Protein AF-A0A7C2GPG4-F1 (afdb_monomer_lite)

Structure (mmCIF, N/CA/C/O backbone):
data_AF-A0A7C2GPG4-F1
#
_entry.id   AF-A0A7C2GPG4-F1
#
loop_
_atom_site.group_PDB
_atom_site.id
_atom_site.type_symbol
_atom_site.label_atom_id
_atom_site.label_alt_id
_atom_site.label_comp_id
_atom_site.label_asym_id
_atom_site.label_entity_id
_atom_site.label_seq_id
_atom_site.pdbx_PDB_ins_code
_atom_site.Cartn_x
_atom_site.Cartn_y
_atom_site.Cartn_z
_atom_site.occupancy
_atom_site.B_iso_or_equiv
_atom_site.auth_seq_id
_atom_site.auth_comp_id
_atom_site.auth_asym_id
_atom_site.auth_atom_id
_atom_site.pdbx_PDB_model_num
ATOM 1 N N . MET A 1 1 ? -10.753 13.219 4.624 1.00 92.06 1 MET A N 1
ATOM 2 C CA . MET A 1 1 ? -10.033 12.004 5.076 1.00 92.06 1 MET A CA 1
ATOM 3 C C . MET A 1 1 ? -8.584 12.098 4.653 1.00 92.06 1 MET A C 1
ATOM 5 O O . MET A 1 1 ? -8.296 12.759 3.661 1.00 92.06 1 MET A O 1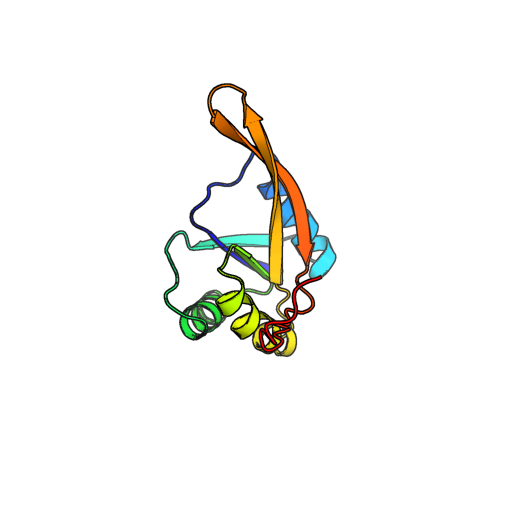
ATOM 9 N N . LYS A 1 2 ? -7.682 11.440 5.384 1.00 96.19 2 LYS A N 1
ATOM 10 C CA . LYS A 1 2 ? -6.249 11.477 5.086 1.00 96.19 2 LYS A CA 1
ATOM 11 C C . LYS A 1 2 ? -5.768 10.161 4.497 1.00 96.19 2 LYS A C 1
ATOM 13 O O . LYS A 1 2 ? -6.061 9.093 5.032 1.00 96.19 2 LYS A O 1
ATOM 18 N N . VAL A 1 3 ? -5.007 10.258 3.417 1.00 97.38 3 VAL A N 1
ATOM 19 C CA . VAL A 1 3 ? -4.261 9.153 2.819 1.00 97.38 3 VAL A CA 1
ATOM 20 C C . VAL A 1 3 ? -2.797 9.365 3.158 1.00 97.38 3 VAL A C 1
ATOM 22 O O . VAL A 1 3 ? -2.219 10.380 2.767 1.00 97.38 3 VAL A O 1
ATOM 25 N N . LEU A 1 4 ? -2.193 8.416 3.868 1.00 98.19 4 LEU A N 1
ATOM 26 C CA . LEU A 1 4 ? -0.748 8.409 4.054 1.00 98.19 4 LEU A CA 1
ATOM 27 C C . LEU A 1 4 ? -0.110 7.646 2.897 1.00 98.19 4 LEU A C 1
ATOM 29 O O . LEU A 1 4 ? -0.465 6.501 2.633 1.00 98.19 4 LEU A O 1
ATOM 33 N N . ARG A 1 5 ? 0.848 8.278 2.228 1.00 97.31 5 ARG A N 1
ATOM 34 C CA . ARG A 1 5 ? 1.611 7.712 1.120 1.00 97.31 5 ARG A CA 1
ATOM 35 C C . ARG A 1 5 ? 3.056 7.484 1.549 1.00 97.31 5 ARG A C 1
ATOM 37 O O . ARG A 1 5 ? 3.803 8.449 1.682 1.00 97.31 5 ARG A O 1
ATOM 44 N N . ILE A 1 6 ? 3.453 6.227 1.751 1.00 96.69 6 ILE A N 1
ATOM 45 C CA . ILE A 1 6 ? 4.822 5.837 2.124 1.00 96.69 6 ILE A CA 1
ATOM 46 C C . ILE A 1 6 ? 5.541 5.277 0.900 1.00 96.69 6 ILE A C 1
ATOM 48 O O . ILE A 1 6 ? 5.374 4.113 0.523 1.00 96.69 6 ILE A O 1
ATOM 52 N N . THR A 1 7 ? 6.349 6.118 0.261 1.00 92.00 7 THR A N 1
ATOM 53 C CA . THR A 1 7 ? 7.130 5.735 -0.917 1.00 92.00 7 THR A CA 1
ATOM 54 C C . THR A 1 7 ? 8.171 6.788 -1.259 1.00 92.00 7 THR A C 1
ATOM 56 O O . THR A 1 7 ? 7.943 7.989 -1.135 1.00 92.00 7 THR A O 1
ATOM 59 N N . ARG A 1 8 ? 9.316 6.336 -1.774 1.00 90.00 8 ARG A N 1
ATOM 60 C CA . ARG A 1 8 ? 10.373 7.218 -2.294 1.00 90.00 8 ARG A CA 1
ATOM 61 C C . ARG A 1 8 ? 10.087 7.708 -3.716 1.00 90.00 8 ARG A C 1
ATOM 63 O O . ARG A 1 8 ? 10.815 8.553 -4.232 1.00 90.00 8 ARG A O 1
ATOM 70 N N . HIS A 1 9 ? 9.068 7.157 -4.371 1.00 87.56 9 HIS A N 1
ATOM 71 C CA . HIS A 1 9 ? 8.785 7.430 -5.773 1.00 87.56 9 HIS A CA 1
ATOM 72 C C . HIS A 1 9 ? 7.822 8.617 -5.928 1.00 87.56 9 HIS A C 1
ATOM 74 O O . HIS A 1 9 ? 6.785 8.664 -5.255 1.00 87.56 9 HIS A O 1
ATOM 80 N N . PRO A 1 10 ? 8.102 9.569 -6.836 1.00 89.25 10 PRO A N 1
ATOM 81 C CA . PRO A 1 10 ? 7.127 10.595 -7.184 1.00 89.25 10 PRO A CA 1
ATOM 82 C C . PRO A 1 10 ? 5.877 9.952 -7.798 1.00 89.25 10 PRO A C 1
ATOM 84 O O . PRO A 1 10 ? 5.919 8.817 -8.274 1.00 89.25 10 PRO A O 1
ATOM 87 N N . LEU A 1 11 ? 4.757 10.673 -7.774 1.00 91.38 11 LEU A N 1
ATOM 88 C CA . LEU A 1 11 ? 3.560 10.249 -8.495 1.00 91.38 11 LEU A CA 1
ATOM 89 C C . LEU A 1 11 ? 3.831 10.266 -10.003 1.00 91.38 11 LEU A C 1
ATOM 91 O O . LEU A 1 11 ? 4.324 11.258 -10.543 1.00 91.38 11 LEU A O 1
ATOM 95 N N . ALA A 1 12 ? 3.473 9.180 -10.680 1.00 91.12 12 ALA A N 1
ATOM 96 C CA . ALA A 1 12 ? 3.401 9.147 -12.132 1.00 91.12 12 ALA A CA 1
ATOM 97 C C . ALA A 1 12 ? 2.211 9.995 -12.638 1.00 91.12 12 ALA A C 1
ATOM 99 O O . ALA A 1 12 ? 1.271 10.267 -11.878 1.00 91.12 12 ALA A O 1
ATOM 100 N N . PRO A 1 13 ? 2.199 10.401 -13.922 1.00 90.88 13 PRO A N 1
ATOM 101 C CA . PRO A 1 13 ? 1.040 11.062 -14.519 1.00 90.88 13 PRO A CA 1
ATOM 102 C C . PRO A 1 13 ? -0.251 10.260 -14.295 1.00 90.88 13 PRO A C 1
ATOM 104 O O . PRO A 1 13 ? -0.276 9.047 -14.478 1.00 90.88 13 PRO A O 1
ATOM 107 N N . GLY A 1 14 ? -1.320 10.932 -13.857 1.00 92.50 14 GLY A N 1
ATOM 108 C CA . GLY A 1 14 ? -2.623 10.312 -13.571 1.00 92.50 14 GLY A CA 1
ATOM 109 C C . GLY A 1 14 ? -2.709 9.522 -12.257 1.00 92.50 14 GLY A C 1
ATOM 110 O O . GLY A 1 14 ? -3.809 9.293 -11.762 1.00 92.50 14 GLY A O 1
ATOM 111 N N . GLN A 1 15 ? -1.582 9.175 -11.629 1.00 94.69 15 GLN A N 1
ATOM 112 C CA . GLN A 1 15 ? -1.574 8.379 -10.399 1.00 94.69 15 GLN A CA 1
ATOM 113 C C . GLN A 1 15 ? -2.240 9.102 -9.221 1.00 94.69 15 GLN A C 1
ATOM 115 O O . GLN A 1 15 ? -2.960 8.480 -8.447 1.00 94.69 15 GLN A O 1
ATOM 120 N N . GLY A 1 16 ? -2.042 10.418 -9.092 1.00 94.19 16 GLY A N 1
ATOM 121 C CA . GLY A 1 16 ? -2.675 11.204 -8.027 1.00 94.19 16 GLY A CA 1
ATOM 122 C C . GLY A 1 16 ? -4.205 11.226 -8.120 1.00 94.19 16 GLY A C 1
ATOM 123 O O . GLY A 1 16 ? -4.881 11.147 -7.099 1.00 94.19 16 GLY A O 1
ATOM 124 N N . GLU A 1 17 ? -4.750 11.275 -9.337 1.00 94.62 17 GLU A N 1
ATOM 125 C CA . GLU A 1 17 ? -6.196 11.197 -9.574 1.00 94.62 17 GLU A CA 1
ATOM 126 C C . GLU A 1 17 ? -6.719 9.790 -9.267 1.00 94.62 17 GLU A C 1
ATOM 128 O O . GLU A 1 17 ? -7.676 9.629 -8.514 1.00 94.62 17 GLU A O 1
ATOM 133 N N . ALA A 1 18 ? -6.023 8.756 -9.746 1.00 96.12 18 ALA A N 1
ATOM 134 C CA . ALA A 1 18 ? -6.357 7.370 -9.428 1.00 96.12 18 ALA A CA 1
ATOM 135 C C . ALA A 1 18 ? -6.312 7.084 -7.915 1.00 96.12 18 ALA A C 1
ATOM 137 O O . ALA A 1 18 ? -7.120 6.304 -7.416 1.00 96.12 18 ALA A O 1
ATOM 138 N N . LEU A 1 19 ? -5.408 7.731 -7.170 1.00 95.75 19 LEU A N 1
ATOM 139 C CA . LEU A 1 19 ? -5.323 7.601 -5.714 1.00 95.75 19 LEU A CA 1
ATOM 140 C C . LEU A 1 19 ? -6.556 8.195 -5.032 1.00 95.75 19 LEU A C 1
ATOM 142 O O . LEU A 1 19 ? -7.110 7.583 -4.122 1.00 95.75 19 LEU A O 1
ATOM 146 N N . ARG A 1 20 ? -7.009 9.369 -5.489 1.00 95.00 20 ARG A N 1
ATOM 147 C CA . ARG A 1 20 ? -8.239 10.003 -4.993 1.00 95.00 20 ARG A CA 1
ATOM 148 C C . ARG A 1 20 ? -9.462 9.147 -5.299 1.00 95.00 20 ARG A C 1
ATOM 150 O O . ARG A 1 20 ? -10.285 8.949 -4.413 1.00 95.00 20 ARG A O 1
ATOM 157 N N . GLN A 1 21 ? -9.542 8.578 -6.500 1.00 95.12 21 GLN A N 1
ATOM 158 C CA . GLN A 1 21 ? -10.627 7.671 -6.887 1.00 95.12 21 GLN A CA 1
ATOM 159 C C . GLN A 1 21 ? -10.632 6.383 -6.056 1.00 95.12 21 GLN A C 1
ATOM 161 O O . GLN A 1 21 ? -11.686 5.969 -5.580 1.00 95.12 21 GLN A O 1
ATOM 166 N N . ALA A 1 22 ? -9.464 5.776 -5.823 1.00 95.50 22 ALA A N 1
ATOM 167 C CA . ALA A 1 22 ? -9.338 4.606 -4.957 1.00 95.50 22 ALA A CA 1
ATOM 168 C C . ALA A 1 22 ? -9.748 4.928 -3.511 1.00 95.50 22 ALA A C 1
ATOM 170 O O . ALA A 1 22 ? -10.497 4.171 -2.896 1.00 95.50 22 ALA A O 1
ATOM 171 N N . ALA A 1 23 ? -9.311 6.073 -2.980 1.00 95.81 23 ALA A N 1
ATOM 172 C CA . ALA A 1 23 ? -9.691 6.520 -1.645 1.00 95.81 23 ALA A CA 1
ATOM 173 C C . ALA A 1 23 ? -11.196 6.801 -1.534 1.00 95.81 23 ALA A C 1
ATOM 175 O O . ALA A 1 23 ? -11.817 6.385 -0.560 1.00 95.81 23 ALA A O 1
ATOM 176 N N . TRP A 1 24 ? -11.801 7.433 -2.542 1.00 94.69 24 TRP A N 1
ATOM 177 C CA . TRP A 1 24 ? -13.247 7.636 -2.603 1.00 94.69 24 TRP A CA 1
ATOM 178 C C . TRP A 1 24 ? -14.005 6.304 -2.628 1.00 94.69 24 TRP A C 1
ATOM 180 O O . TRP A 1 24 ? -14.933 6.122 -1.845 1.00 94.69 24 TRP A O 1
ATOM 190 N N . ALA A 1 25 ? -13.575 5.344 -3.452 1.00 95.19 25 ALA A N 1
ATOM 191 C CA . ALA A 1 25 ? -14.215 4.034 -3.558 1.00 95.19 25 ALA A CA 1
ATOM 192 C C . ALA A 1 25 ? -14.138 3.215 -2.255 1.00 95.19 25 ALA A C 1
ATOM 194 O O . ALA A 1 25 ? -15.071 2.480 -1.940 1.00 95.19 25 ALA A O 1
ATOM 195 N N . LEU A 1 26 ? -13.042 3.339 -1.498 1.00 95.50 26 LEU A N 1
ATOM 196 C CA . LEU A 1 26 ? -12.826 2.591 -0.255 1.00 95.50 26 LEU A CA 1
ATOM 197 C C . LEU A 1 26 ? -13.411 3.276 0.984 1.00 95.50 26 LEU A C 1
ATOM 199 O O . LEU A 1 26 ? -13.848 2.593 1.905 1.00 95.50 26 LEU A O 1
ATOM 203 N N . LEU A 1 27 ? -13.393 4.611 1.029 1.00 94.12 27 LEU A N 1
ATOM 204 C CA . LEU A 1 27 ? -13.755 5.389 2.219 1.00 94.12 27 LEU A CA 1
ATOM 205 C C . LEU A 1 27 ? -15.087 6.140 2.082 1.00 94.12 27 LEU A C 1
ATOM 207 O O . LEU A 1 27 ? -15.587 6.665 3.074 1.00 94.12 27 LEU A O 1
ATOM 211 N N . GLY A 1 28 ? -15.648 6.240 0.873 1.00 92.12 28 GLY A N 1
ATOM 212 C CA . GLY A 1 28 ? -16.908 6.938 0.604 1.00 92.12 28 GLY A CA 1
ATOM 213 C C . GLY A 1 28 ? -16.844 8.456 0.801 1.00 92.12 28 GLY A C 1
ATOM 214 O O . GLY A 1 28 ? -17.848 9.063 1.168 1.00 92.12 28 GLY A O 1
ATOM 215 N N . CYS A 1 29 ? -15.678 9.082 0.609 1.00 83.62 29 CYS A N 1
ATOM 216 C CA . CYS A 1 29 ? -15.489 10.516 0.844 1.00 83.62 29 CYS A CA 1
ATOM 217 C C . CYS A 1 29 ? -14.760 11.213 -0.314 1.00 83.62 29 CYS A C 1
ATOM 219 O O . CYS A 1 29 ? -13.852 10.650 -0.920 1.00 83.62 29 CYS A O 1
ATOM 221 N N . GLU A 1 30 ? -15.176 12.444 -0.620 1.00 81.38 30 GLU A N 1
ATOM 222 C CA . GLU A 1 30 ? -14.636 13.239 -1.737 1.00 81.38 30 GLU A CA 1
ATOM 223 C C . GLU A 1 30 ? -13.447 14.115 -1.317 1.00 81.38 30 GLU A C 1
ATOM 225 O O . GLU A 1 30 ? -12.517 14.325 -2.095 1.00 81.38 30 GLU A O 1
ATOM 230 N N . ASP A 1 31 ? -13.443 14.594 -0.070 1.00 90.06 31 ASP A N 1
ATOM 231 C CA . ASP A 1 31 ? -12.370 15.439 0.452 1.00 90.06 31 ASP A CA 1
ATOM 232 C C . ASP A 1 31 ? -11.201 14.584 0.960 1.00 90.06 31 ASP A C 1
ATOM 234 O O . ASP A 1 31 ? -11.201 14.083 2.093 1.00 90.06 31 ASP A O 1
ATOM 238 N N . ILE A 1 32 ? -10.225 14.367 0.077 1.00 92.38 32 ILE A N 1
ATOM 239 C CA . ILE A 1 32 ? -9.020 13.575 0.329 1.00 92.38 32 ILE A CA 1
ATOM 240 C C . ILE A 1 32 ? -7.794 14.485 0.439 1.00 92.38 32 ILE A C 1
ATOM 242 O O . ILE A 1 32 ? -7.369 15.117 -0.534 1.00 92.38 32 ILE A O 1
ATOM 246 N N . GLU A 1 33 ? -7.157 14.463 1.603 1.00 95.25 33 GLU A N 1
ATOM 247 C CA . GLU A 1 33 ? -5.828 15.025 1.826 1.00 95.25 33 GLU A CA 1
ATOM 248 C C . GLU A 1 33 ? -4.787 13.906 1.693 1.00 95.25 33 GLU A C 1
ATOM 250 O O . GLU A 1 33 ? -4.898 12.866 2.344 1.00 95.25 33 GLU A O 1
ATOM 255 N N . VAL A 1 34 ? -3.776 14.099 0.843 1.00 94.81 34 VAL A N 1
ATOM 256 C CA . VAL A 1 34 ? -2.681 13.133 0.671 1.00 94.81 34 VAL A CA 1
ATOM 257 C C . VAL A 1 34 ? -1.448 13.661 1.391 1.00 94.81 34 VAL A C 1
ATOM 259 O O . VAL A 1 34 ? -0.883 14.677 0.989 1.00 94.81 34 VAL A O 1
ATOM 262 N N . GLN A 1 35 ? -1.020 12.954 2.433 1.00 96.56 35 GLN A N 1
ATOM 263 C CA . GLN A 1 35 ? 0.216 13.224 3.155 1.00 96.56 35 GLN A CA 1
ATOM 264 C C . GLN A 1 35 ? 1.300 12.264 2.665 1.00 96.56 35 GLN A C 1
ATOM 266 O O . GLN A 1 35 ? 1.139 11.047 2.731 1.00 96.56 35 GLN A O 1
ATOM 271 N N . GLU A 1 36 ? 2.417 12.800 2.180 1.00 96.06 36 GLU A N 1
ATOM 272 C CA . GLU A 1 36 ? 3.530 11.986 1.695 1.00 96.06 36 GLU A CA 1
ATOM 273 C C . GLU A 1 36 ? 4.621 11.830 2.754 1.00 96.06 36 GLU A C 1
ATOM 275 O O . GLU A 1 36 ? 5.090 12.803 3.341 1.00 96.06 36 GLU A O 1
ATOM 280 N N . HIS A 1 37 ? 5.081 10.597 2.932 1.00 96.06 37 HIS A N 1
ATOM 281 C CA . HIS A 1 37 ? 6.292 10.253 3.656 1.00 96.06 37 HIS A CA 1
ATOM 282 C C . HIS A 1 37 ? 7.268 9.602 2.669 1.00 96.06 37 HIS A C 1
ATOM 284 O O . HIS A 1 37 ? 7.045 8.492 2.181 1.00 96.06 37 HIS A O 1
ATOM 290 N N . ARG A 1 38 ? 8.340 10.328 2.334 1.00 93.44 38 ARG A N 1
ATOM 291 C CA . ARG A 1 38 ? 9.290 9.948 1.273 1.00 93.44 38 ARG A CA 1
ATOM 292 C C . ARG A 1 38 ? 10.571 9.293 1.784 1.00 93.44 38 ARG A C 1
ATOM 294 O O . ARG A 1 38 ? 11.496 9.077 1.002 1.00 93.44 38 ARG A O 1
ATOM 301 N N . GLU A 1 39 ? 10.645 8.993 3.073 1.00 92.06 39 GLU A N 1
ATOM 302 C CA . GLU A 1 39 ? 11.819 8.382 3.691 1.00 92.06 39 GLU A CA 1
ATOM 303 C C . GLU A 1 39 ? 11.678 6.858 3.776 1.00 92.06 39 GLU A C 1
ATOM 305 O O . GLU A 1 39 ? 10.621 6.280 3.511 1.00 92.06 39 GLU A O 1
ATOM 310 N N . THR A 1 40 ? 12.797 6.185 4.050 1.00 90.88 40 THR A N 1
ATOM 311 C CA . THR A 1 40 ? 12.791 4.730 4.234 1.00 90.88 40 THR A CA 1
ATOM 312 C C . THR A 1 40 ? 12.370 4.432 5.660 1.00 90.88 40 THR A C 1
ATOM 314 O O . THR A 1 40 ? 13.080 4.816 6.584 1.00 90.88 40 THR A O 1
ATOM 317 N N . VAL A 1 41 ? 11.264 3.713 5.819 1.00 94.31 41 VAL A N 1
ATOM 318 C CA . VAL A 1 41 ? 10.848 3.187 7.121 1.00 94.31 41 VAL A CA 1
ATOM 319 C C . VAL A 1 41 ? 11.730 2.002 7.523 1.00 94.31 41 VAL A C 1
ATOM 321 O O . VAL A 1 41 ? 12.107 1.178 6.685 1.00 94.31 41 VAL A O 1
ATOM 324 N N . GLN A 1 42 ? 12.076 1.930 8.800 1.00 91.38 42 GLN A N 1
ATOM 325 C CA . GLN A 1 42 ? 12.988 0.955 9.385 1.00 91.38 42 GLN A CA 1
ATOM 326 C C . GLN A 1 42 ? 12.267 -0.347 9.730 1.00 91.38 42 GLN A C 1
ATOM 328 O O . GLN A 1 42 ? 12.806 -1.433 9.513 1.00 91.38 42 GLN A O 1
ATOM 333 N N . ASP A 1 43 ? 11.041 -0.245 10.246 1.00 96.56 43 ASP A N 1
ATOM 334 C CA . ASP A 1 43 ? 10.267 -1.385 10.721 1.00 96.56 43 ASP A CA 1
ATOM 335 C C . ASP A 1 43 ? 8.745 -1.156 10.644 1.00 96.56 43 ASP A C 1
ATOM 337 O O . ASP A 1 43 ? 8.247 -0.118 10.203 1.00 96.56 43 ASP A O 1
ATOM 341 N N . ALA A 1 44 ? 7.986 -2.181 11.035 1.00 96.81 44 ALA A N 1
ATOM 342 C CA . ALA A 1 44 ? 6.530 -2.140 11.031 1.00 96.81 44 ALA A CA 1
ATOM 343 C C . ALA A 1 44 ? 5.951 -1.177 12.084 1.00 96.81 44 ALA A C 1
ATOM 345 O O . ALA A 1 44 ? 4.900 -0.589 11.841 1.00 96.81 44 ALA A O 1
ATOM 346 N N . GLN A 1 45 ? 6.612 -0.996 13.234 1.00 97.81 45 GLN A N 1
ATOM 347 C CA . GLN A 1 45 ? 6.127 -0.101 14.291 1.00 97.81 45 GLN A CA 1
ATOM 348 C C . GLN A 1 45 ? 6.199 1.355 13.847 1.00 97.81 45 GLN A C 1
ATOM 350 O O . GLN A 1 45 ? 5.273 2.122 14.106 1.00 97.81 45 GLN A O 1
ATOM 355 N N . GLU A 1 46 ? 7.249 1.723 13.117 1.00 97.69 46 GLU A N 1
ATOM 356 C CA . GLU A 1 46 ? 7.354 3.037 12.501 1.00 97.69 46 GLU A CA 1
ATOM 357 C C . GLU A 1 46 ? 6.192 3.306 11.540 1.00 97.69 46 GLU A C 1
ATOM 359 O O . GLU A 1 46 ? 5.568 4.360 11.629 1.00 97.69 46 GLU A O 1
ATOM 364 N N . VAL A 1 47 ? 5.832 2.346 10.682 1.00 97.81 47 VAL A N 1
ATOM 365 C CA . VAL A 1 47 ? 4.686 2.496 9.768 1.00 97.81 47 VAL A CA 1
ATOM 366 C C . VAL A 1 47 ? 3.379 2.692 10.533 1.00 97.81 47 VAL A C 1
ATOM 368 O O . VAL A 1 47 ? 2.612 3.598 10.208 1.00 97.81 47 VAL A O 1
ATOM 371 N N . LEU A 1 48 ? 3.121 1.870 11.554 1.00 98.25 48 LEU A N 1
ATOM 372 C CA . LEU A 1 48 ? 1.903 1.980 12.362 1.00 98.25 48 LEU A CA 1
ATOM 373 C C . LEU A 1 48 ? 1.821 3.335 13.074 1.00 98.25 48 LEU A C 1
ATOM 375 O O . LEU A 1 48 ? 0.757 3.955 13.081 1.00 98.25 48 LEU A O 1
ATOM 379 N N . ARG A 1 49 ? 2.946 3.812 13.616 1.00 98.19 49 ARG A N 1
ATOM 380 C CA . ARG A 1 49 ? 3.050 5.122 14.259 1.00 98.19 49 ARG A CA 1
ATOM 381 C C . ARG A 1 49 ? 2.813 6.259 13.268 1.00 98.19 49 ARG A C 1
ATOM 383 O O . ARG A 1 49 ? 2.049 7.160 13.579 1.00 98.19 49 ARG A O 1
ATOM 390 N N . LEU A 1 50 ? 3.396 6.204 12.069 1.00 98.19 50 LEU A N 1
ATOM 391 C CA . LEU A 1 50 ? 3.179 7.221 11.034 1.00 98.19 50 LEU A CA 1
ATOM 392 C C . LEU A 1 50 ? 1.708 7.301 10.605 1.00 98.19 50 LEU A C 1
ATOM 394 O O . LEU A 1 50 ? 1.182 8.397 10.426 1.00 98.19 50 LEU A O 1
ATOM 398 N N . VAL A 1 51 ? 1.034 6.155 10.456 1.00 98.31 51 VAL A N 1
ATOM 399 C CA . VAL A 1 51 ? -0.408 6.106 10.153 1.00 98.31 51 VAL A CA 1
ATOM 400 C C . VAL A 1 51 ? -1.222 6.778 11.261 1.00 98.31 51 VAL A C 1
ATOM 402 O O . VAL A 1 51 ? -2.130 7.556 10.968 1.00 98.31 51 VAL A O 1
ATOM 405 N N . GLU A 1 52 ? -0.882 6.507 12.520 1.00 97.81 52 GLU A N 1
ATOM 406 C CA . GLU A 1 52 ? -1.550 7.077 13.691 1.00 97.81 52 GLU A CA 1
ATOM 407 C C . GLU A 1 52 ? -1.295 8.583 13.839 1.00 97.81 52 GLU A C 1
ATOM 409 O O . GLU A 1 52 ? -2.248 9.353 13.939 1.00 97.81 52 GLU A O 1
ATOM 414 N N . GLU A 1 53 ? -0.035 9.021 13.770 1.00 97.62 53 GLU A N 1
ATOM 415 C CA . GLU A 1 53 ? 0.370 10.433 13.839 1.00 97.62 53 GLU A CA 1
ATOM 416 C C . GLU A 1 53 ? -0.263 11.261 12.711 1.00 97.62 53 GLU A C 1
ATOM 418 O O . GLU A 1 53 ? -0.688 12.397 12.927 1.00 97.62 53 GLU A O 1
ATOM 423 N N . ALA A 1 54 ? -0.372 10.688 11.507 1.00 97.31 54 ALA A N 1
ATOM 424 C CA . ALA A 1 54 ? -1.054 11.329 10.390 1.00 97.31 54 ALA A CA 1
ATOM 425 C C . ALA A 1 54 ? -2.582 11.367 10.573 1.00 97.31 54 ALA A C 1
ATOM 427 O O . ALA A 1 54 ? -3.244 12.212 9.967 1.00 97.31 54 ALA A O 1
ATOM 428 N N . GLY A 1 55 ? -3.156 10.471 11.383 1.00 97.06 55 GLY A N 1
ATOM 429 C CA . GLY A 1 55 ? -4.598 10.227 11.428 1.00 97.06 55 GLY A CA 1
ATOM 430 C C . GLY A 1 55 ? -5.119 9.683 10.096 1.00 97.06 55 GLY A C 1
ATOM 431 O O . GLY A 1 55 ? -6.168 10.114 9.613 1.00 97.06 55 GLY A O 1
ATOM 432 N N . ALA A 1 56 ? -4.345 8.806 9.451 1.00 97.94 56 ALA A N 1
ATOM 433 C CA . ALA A 1 56 ? -4.645 8.314 8.116 1.00 97.94 56 ALA A CA 1
ATOM 434 C C . ALA A 1 56 ? -5.744 7.245 8.128 1.00 97.94 56 ALA A C 1
ATOM 436 O O . ALA A 1 56 ? -5.733 6.310 8.924 1.00 97.94 56 ALA A O 1
ATOM 437 N N . SER A 1 57 ? -6.682 7.381 7.195 1.00 97.94 57 SER A N 1
ATOM 438 C CA . SER A 1 57 ? -7.795 6.450 6.978 1.00 97.94 57 SER A CA 1
ATOM 439 C C . SER A 1 57 ? -7.498 5.439 5.870 1.00 97.94 57 SER A C 1
ATOM 441 O O . SER A 1 57 ? -8.236 4.478 5.700 1.00 97.94 57 SER A O 1
ATOM 443 N N . LEU A 1 58 ? -6.421 5.655 5.114 1.00 98.12 58 LEU A N 1
ATOM 444 C CA . LEU A 1 58 ? -5.930 4.782 4.053 1.00 98.12 58 LEU A CA 1
ATOM 445 C C . LEU A 1 58 ? -4.407 4.892 3.992 1.00 98.12 58 LEU A C 1
ATOM 447 O O . LEU A 1 58 ? -3.861 5.997 4.057 1.00 98.12 58 LEU A O 1
ATOM 451 N N . LEU A 1 59 ? -3.737 3.756 3.825 1.00 98.31 59 LEU A N 1
ATOM 452 C CA . LEU A 1 59 ? -2.301 3.694 3.584 1.00 98.31 59 LEU A CA 1
ATOM 453 C C . LEU A 1 59 ? -2.037 3.298 2.126 1.00 98.31 59 LEU A C 1
ATOM 455 O O . LEU A 1 59 ? -2.403 2.204 1.711 1.00 98.31 59 LEU A O 1
ATOM 459 N N . GLU A 1 60 ? -1.354 4.151 1.365 1.00 97.62 60 GLU A N 1
ATOM 460 C CA . GLU A 1 60 ? -0.693 3.771 0.113 1.00 97.62 60 GLU A CA 1
ATOM 461 C C . GLU A 1 60 ? 0.775 3.496 0.406 1.00 97.62 60 GLU A C 1
ATOM 463 O O . GLU A 1 60 ? 1.490 4.388 0.864 1.00 97.62 60 GLU A O 1
ATOM 468 N N . ALA A 1 61 ? 1.237 2.268 0.185 1.00 94.50 61 ALA A N 1
ATOM 469 C CA . ALA A 1 61 ? 2.610 1.931 0.524 1.00 94.50 61 ALA A CA 1
ATOM 470 C C . ALA A 1 61 ? 3.241 0.914 -0.425 1.00 94.50 61 ALA A C 1
ATOM 472 O O . ALA A 1 61 ? 2.660 -0.118 -0.767 1.00 94.50 61 ALA A O 1
ATOM 473 N N . VAL A 1 62 ? 4.499 1.181 -0.775 1.00 87.25 62 VAL A N 1
ATOM 474 C CA . VAL A 1 62 ? 5.376 0.243 -1.481 1.00 87.25 62 VAL A CA 1
ATOM 475 C C . VAL A 1 62 ? 6.484 -0.161 -0.518 1.00 87.25 62 VAL A C 1
ATOM 477 O O . VAL A 1 62 ? 7.524 0.489 -0.426 1.00 87.25 62 VAL A O 1
ATOM 480 N N . LEU A 1 63 ? 6.229 -1.224 0.241 1.00 91.50 63 LEU A N 1
ATOM 481 C CA . LEU A 1 63 ? 7.117 -1.712 1.297 1.00 91.50 63 LEU A CA 1
ATOM 482 C C . LEU A 1 63 ? 7.595 -3.136 0.972 1.00 91.50 63 LEU A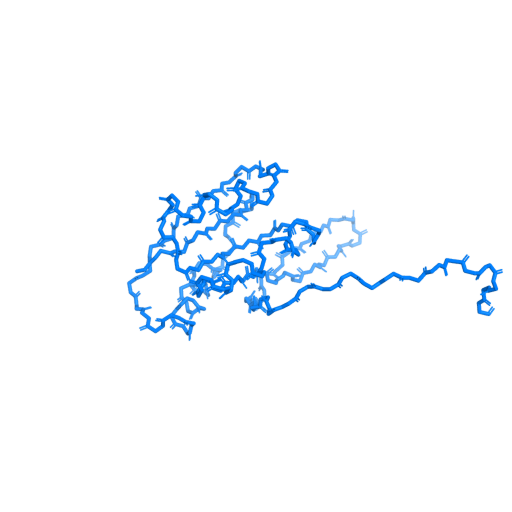 C 1
ATOM 484 O O . LEU A 1 63 ? 6.912 -3.864 0.245 1.00 91.50 63 LEU A O 1
ATOM 488 N N . PRO A 1 64 ? 8.749 -3.572 1.510 1.00 91.38 64 PRO A N 1
ATOM 489 C CA . PRO A 1 64 ? 9.167 -4.966 1.415 1.00 91.38 64 PRO A CA 1
ATOM 490 C C . PRO A 1 64 ? 8.072 -5.906 1.929 1.00 91.38 64 PRO A C 1
ATOM 492 O O . PRO A 1 64 ? 7.430 -5.622 2.939 1.00 91.38 64 PRO A O 1
ATOM 495 N N . ILE A 1 65 ? 7.879 -7.052 1.270 1.00 90.44 65 ILE A N 1
ATOM 496 C CA . ILE A 1 65 ? 6.749 -7.950 1.563 1.00 90.44 65 ILE A CA 1
ATOM 497 C C . ILE A 1 65 ? 6.708 -8.429 3.020 1.00 90.44 65 ILE A C 1
ATOM 499 O O . ILE A 1 65 ? 5.633 -8.513 3.606 1.00 90.44 65 ILE A O 1
ATOM 503 N N . GLY A 1 66 ? 7.872 -8.666 3.636 1.00 91.12 66 GLY A N 1
ATOM 504 C CA . GLY A 1 66 ? 7.961 -9.040 5.050 1.00 91.12 66 GLY A CA 1
ATOM 505 C C . GLY A 1 66 ? 7.522 -7.926 6.004 1.00 91.12 66 GLY A C 1
ATOM 506 O O . GLY A 1 66 ? 7.026 -8.215 7.089 1.00 91.12 66 GLY A O 1
ATOM 507 N N . LEU A 1 67 ? 7.664 -6.661 5.601 1.00 93.75 67 LEU A N 1
ATOM 508 C CA . LEU A 1 67 ? 7.195 -5.511 6.370 1.00 93.75 67 LEU A CA 1
ATOM 509 C C . LEU A 1 67 ? 5.699 -5.273 6.126 1.00 93.75 67 LEU A C 1
ATOM 511 O O . LEU A 1 67 ? 4.960 -5.089 7.089 1.00 93.75 67 LEU A O 1
ATOM 515 N N . LEU A 1 68 ? 5.224 -5.398 4.877 1.00 93.62 68 LEU A N 1
ATOM 516 C CA . LEU A 1 68 ? 3.784 -5.374 4.575 1.00 93.62 68 LEU A CA 1
ATOM 517 C C . LEU A 1 68 ? 3.016 -6.437 5.377 1.00 93.62 68 LEU A C 1
ATOM 519 O O . LEU A 1 68 ? 1.972 -6.138 5.953 1.00 93.62 68 LEU A O 1
ATOM 523 N N . ALA A 1 69 ? 3.551 -7.659 5.469 1.00 93.88 69 ALA A N 1
ATOM 524 C CA . ALA A 1 69 ? 2.934 -8.752 6.221 1.00 93.88 69 ALA A CA 1
ATOM 525 C C . ALA A 1 69 ? 2.718 -8.420 7.709 1.00 93.88 69 ALA A C 1
ATOM 527 O O . ALA A 1 69 ? 1.771 -8.914 8.315 1.00 93.88 69 ALA A O 1
ATOM 528 N N . GLN A 1 70 ? 3.563 -7.562 8.286 1.00 95.25 70 GLN A N 1
ATOM 529 C CA . GLN A 1 70 ? 3.472 -7.149 9.687 1.00 95.25 70 GLN A CA 1
ATOM 530 C C . GLN A 1 70 ? 2.502 -5.982 9.919 1.00 95.25 70 GLN A C 1
ATOM 532 O O . GLN A 1 70 ? 2.042 -5.807 11.043 1.00 95.25 70 GLN A O 1
ATOM 537 N N . VAL A 1 71 ? 2.175 -5.190 8.891 1.00 96.56 71 VAL A N 1
ATOM 538 C CA . VAL A 1 71 ? 1.333 -3.983 9.038 1.00 96.56 71 VAL A CA 1
ATOM 539 C C . VAL A 1 71 ? -0.100 -4.179 8.550 1.00 96.56 71 VAL A C 1
ATOM 541 O O . VAL A 1 71 ? -1.012 -3.590 9.122 1.00 96.56 71 VAL A O 1
ATOM 544 N N . VAL A 1 72 ? -0.332 -5.028 7.540 1.00 96.19 72 VAL A N 1
ATOM 545 C CA . VAL A 1 72 ? -1.664 -5.200 6.923 1.00 96.19 72 VAL A CA 1
ATOM 546 C C . VAL A 1 72 ? -2.699 -5.685 7.939 1.00 96.19 72 VAL A C 1
ATOM 548 O O . VAL A 1 72 ? -3.787 -5.122 8.012 1.00 96.19 72 VAL A O 1
ATOM 551 N N . GLY A 1 73 ? -2.363 -6.690 8.755 1.00 95.56 73 GLY A N 1
ATOM 552 C CA . GLY A 1 73 ? -3.265 -7.211 9.790 1.00 95.56 73 GLY A CA 1
ATOM 553 C C . GLY A 1 73 ? -3.673 -6.139 10.811 1.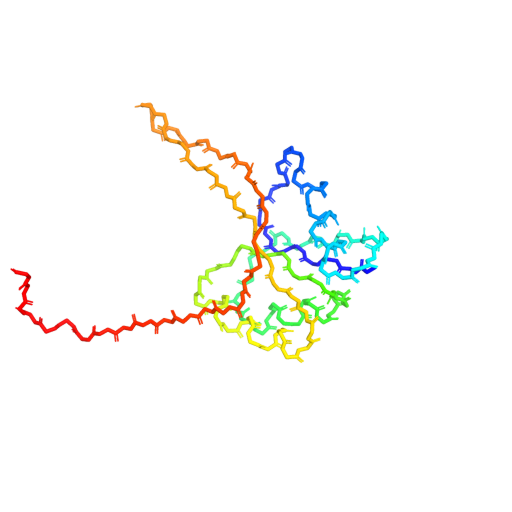00 95.56 73 GLY A C 1
ATOM 554 O O . GLY A 1 73 ? -4.862 -5.822 10.889 1.00 95.56 73 GLY A O 1
ATOM 555 N N . PRO A 1 74 ? -2.711 -5.528 11.531 1.00 96.69 74 PRO A N 1
ATOM 556 C CA . PRO A 1 74 ? -3.004 -4.484 12.513 1.00 96.69 74 PRO A CA 1
ATOM 557 C C . PRO A 1 74 ? -3.746 -3.268 11.945 1.00 96.69 74 PRO A C 1
ATOM 559 O O . PRO A 1 74 ? -4.613 -2.714 12.615 1.00 96.69 74 PRO A O 1
ATOM 562 N N . LEU A 1 75 ? -3.436 -2.835 10.717 1.00 97.81 75 LEU A N 1
ATOM 563 C CA . LEU A 1 75 ? -4.135 -1.713 10.081 1.00 97.81 75 LEU A CA 1
ATOM 564 C C . LEU A 1 75 ? -5.566 -2.077 9.686 1.00 97.81 75 LEU A C 1
ATOM 566 O O . LEU A 1 75 ? -6.485 -1.295 9.927 1.00 97.81 75 LEU A O 1
ATOM 570 N N . ARG A 1 76 ? -5.784 -3.291 9.174 1.00 95.25 76 ARG A N 1
ATOM 571 C CA . ARG A 1 76 ? -7.125 -3.792 8.858 1.00 95.25 76 ARG A CA 1
ATOM 572 C C . ARG A 1 76 ? -8.007 -3.889 10.101 1.00 95.25 76 ARG A C 1
ATOM 574 O O . ARG A 1 76 ? -9.169 -3.506 10.040 1.00 95.25 76 ARG A O 1
ATOM 581 N N . GLU A 1 77 ? -7.468 -4.348 11.231 1.00 96.19 77 GLU A N 1
ATOM 582 C CA . GLU A 1 77 ? -8.187 -4.370 12.519 1.00 96.19 77 GLU A CA 1
ATOM 583 C C . GLU A 1 77 ? -8.608 -2.967 12.983 1.00 96.19 77 GLU A C 1
ATOM 585 O O . GLU A 1 77 ? -9.634 -2.813 13.642 1.00 96.19 77 GLU A O 1
ATOM 590 N N . ARG A 1 78 ? -7.854 -1.935 12.585 1.00 95.94 78 ARG A N 1
ATOM 591 C CA . ARG A 1 78 ? -8.170 -0.517 12.819 1.00 95.94 78 ARG A CA 1
ATOM 592 C C . ARG A 1 78 ? -9.074 0.092 11.741 1.00 95.94 78 ARG A C 1
ATOM 594 O O . ARG A 1 78 ? -9.364 1.282 11.805 1.00 95.94 78 ARG A O 1
ATOM 601 N N . GLY A 1 79 ? -9.503 -0.689 10.748 1.00 96.19 79 GLY A N 1
ATOM 602 C CA . GLY A 1 79 ? -10.311 -0.206 9.628 1.00 96.19 79 GLY A CA 1
ATOM 603 C C . GLY A 1 79 ? -9.553 0.694 8.649 1.00 96.19 79 GLY A C 1
ATOM 604 O O . GLY A 1 79 ? -10.188 1.464 7.939 1.00 96.19 79 GLY A O 1
ATOM 605 N N . VAL A 1 80 ? -8.218 0.614 8.612 1.00 98.19 80 VAL A N 1
ATOM 606 C CA . VAL A 1 80 ? -7.361 1.351 7.672 1.00 98.19 80 VAL A CA 1
ATOM 607 C C . VAL A 1 80 ? -6.941 0.400 6.547 1.00 98.19 80 VAL A C 1
ATOM 609 O O . VAL A 1 80 ? -6.086 -0.463 6.770 1.00 98.19 80 VAL A O 1
ATOM 612 N N . PRO A 1 81 ? -7.515 0.510 5.334 1.00 97.75 81 PRO A N 1
ATOM 613 C CA . PRO A 1 81 ? -7.098 -0.314 4.210 1.00 97.75 81 PRO A CA 1
ATOM 614 C C . PRO A 1 81 ? -5.660 0.016 3.798 1.00 97.75 81 PRO A C 1
ATOM 616 O O . PRO A 1 81 ? -5.187 1.146 3.952 1.00 97.75 81 PRO A O 1
ATOM 619 N N . VAL A 1 82 ? -4.973 -0.975 3.232 1.00 98.06 82 VAL A N 1
ATOM 620 C CA . VAL A 1 82 ? -3.640 -0.805 2.648 1.00 98.06 82 VAL A CA 1
ATOM 621 C C . VAL A 1 82 ? -3.745 -1.046 1.151 1.00 98.06 82 VAL A C 1
ATOM 623 O O . VAL A 1 82 ? -4.215 -2.099 0.728 1.00 98.06 82 VAL A O 1
ATOM 626 N N . ILE A 1 83 ? -3.301 -0.085 0.349 1.00 97.62 83 ILE A N 1
ATOM 627 C CA . ILE A 1 83 ? -3.237 -0.190 -1.108 1.00 97.62 83 ILE A CA 1
ATOM 628 C C . ILE A 1 83 ? -1.797 -0.057 -1.594 1.00 97.62 83 ILE A C 1
ATOM 630 O O . ILE A 1 83 ? -0.953 0.551 -0.932 1.00 97.62 83 ILE A O 1
ATOM 634 N N . ARG A 1 84 ? -1.516 -0.587 -2.785 1.00 95.56 84 ARG A N 1
ATOM 635 C CA . ARG A 1 84 ? -0.252 -0.338 -3.491 1.00 95.56 84 ARG A CA 1
ATOM 636 C C . ARG A 1 84 ? -0.491 0.059 -4.937 1.00 95.56 84 ARG A C 1
ATOM 638 O O . ARG A 1 84 ? -1.431 -0.422 -5.572 1.00 95.56 84 ARG A O 1
ATOM 645 N N . ALA A 1 85 ? 0.383 0.909 -5.463 1.00 94.94 85 ALA A N 1
ATOM 646 C CA . ALA A 1 85 ? 0.435 1.186 -6.891 1.00 94.94 85 ALA A CA 1
ATOM 647 C C . ALA A 1 85 ? 0.965 -0.033 -7.664 1.00 94.94 85 ALA A C 1
ATOM 649 O O . ALA A 1 85 ? 2.009 -0.595 -7.325 1.00 94.94 85 ALA A O 1
ATOM 650 N N . VAL A 1 86 ? 0.265 -0.413 -8.731 1.00 93.12 86 VAL A N 1
ATOM 651 C CA . VAL A 1 86 ? 0.691 -1.445 -9.678 1.00 93.12 86 VAL A CA 1
ATOM 652 C C . VAL A 1 86 ? 1.380 -0.766 -10.855 1.00 93.12 86 VAL A C 1
ATOM 654 O O . VAL A 1 86 ? 0.816 0.129 -11.486 1.00 93.12 86 VAL A O 1
ATOM 657 N N . MET A 1 87 ? 2.600 -1.206 -11.159 1.00 92.38 87 MET A N 1
ATOM 658 C CA . MET A 1 87 ? 3.409 -0.673 -12.254 1.00 92.38 87 MET A CA 1
ATOM 659 C C . MET A 1 87 ? 3.714 -1.793 -13.254 1.00 92.38 87 MET A C 1
ATOM 661 O O . MET A 1 87 ? 4.247 -2.833 -12.867 1.00 92.38 87 MET A O 1
ATOM 665 N N . ALA A 1 88 ? 3.428 -1.578 -14.537 1.00 92.88 88 ALA A N 1
ATOM 666 C CA . ALA A 1 88 ? 4.012 -2.374 -15.611 1.00 92.88 88 ALA A CA 1
ATOM 667 C C . ALA A 1 88 ? 5.483 -1.991 -15.751 1.00 92.88 88 ALA A C 1
ATOM 669 O O . ALA A 1 88 ? 5.809 -0.806 -15.789 1.00 92.88 88 ALA A O 1
ATOM 670 N N . ARG A 1 89 ? 6.359 -2.991 -15.837 1.00 92.81 89 ARG A N 1
ATOM 671 C CA . ARG A 1 89 ? 7.780 -2.795 -16.108 1.00 92.81 89 ARG A CA 1
ATOM 672 C C . ARG A 1 89 ? 8.097 -3.348 -17.485 1.00 92.81 89 ARG A C 1
ATOM 674 O O . ARG A 1 89 ? 7.940 -4.545 -17.711 1.00 92.81 89 ARG A O 1
ATOM 681 N N . GLU A 1 90 ? 8.624 -2.499 -18.349 1.00 93.69 90 GLU A N 1
ATOM 682 C CA . GLU A 1 90 ? 9.186 -2.902 -19.632 1.00 93.69 90 GLU A CA 1
ATOM 683 C C . GLU A 1 90 ? 10.691 -2.656 -19.601 1.00 93.69 90 GLU A C 1
ATOM 685 O O . GLU A 1 90 ? 11.158 -1.673 -19.027 1.00 93.69 90 GLU A O 1
ATOM 690 N N . VAL A 1 91 ? 11.465 -3.587 -20.159 1.00 92.56 91 VAL A N 1
ATOM 691 C CA . VAL A 1 91 ? 12.920 -3.452 -20.271 1.00 92.56 91 VAL A CA 1
ATOM 692 C C . VAL A 1 91 ? 13.257 -3.346 -21.746 1.00 92.56 91 VAL A C 1
ATOM 694 O O . VAL A 1 91 ? 12.923 -4.234 -22.529 1.00 92.56 91 VAL A O 1
ATOM 697 N N . THR A 1 92 ? 13.891 -2.248 -22.134 1.00 89.56 92 THR A N 1
ATOM 698 C CA . THR A 1 92 ? 14.308 -2.014 -23.513 1.00 89.56 92 THR A CA 1
ATOM 699 C C . THR A 1 92 ? 15.474 -2.941 -23.886 1.00 89.56 92 THR A C 1
ATOM 701 O O . THR A 1 92 ? 16.191 -3.431 -23.008 1.00 89.56 92 THR A O 1
ATOM 704 N N . PRO A 1 93 ? 15.751 -3.152 -25.188 1.00 89.81 93 PRO A N 1
ATOM 705 C CA . PRO A 1 93 ? 16.935 -3.896 -25.625 1.00 89.81 93 PRO A CA 1
ATOM 706 C C . PRO A 1 93 ? 18.272 -3.303 -25.144 1.00 89.81 93 PRO A C 1
ATOM 708 O O . PRO A 1 93 ? 19.263 -4.025 -25.080 1.00 89.81 93 PRO A O 1
ATOM 711 N N . SER A 1 94 ? 18.312 -2.010 -24.793 1.00 90.81 94 SER A N 1
ATOM 712 C CA . SER A 1 94 ? 19.485 -1.351 -24.197 1.00 90.81 94 SER A CA 1
ATOM 713 C C . SER A 1 94 ? 19.625 -1.589 -22.687 1.00 90.81 94 SER A C 1
ATOM 715 O O . SER A 1 94 ? 20.616 -1.165 -22.098 1.00 90.81 94 SER A O 1
ATOM 717 N N . GLY A 1 95 ? 18.668 -2.279 -22.056 1.00 88.81 95 GLY A N 1
ATOM 718 C CA . GLY A 1 95 ? 18.665 -2.581 -20.624 1.00 88.81 95 GLY A CA 1
ATOM 719 C C . GLY A 1 95 ? 18.017 -1.507 -19.746 1.00 88.81 95 GLY A C 1
ATOM 720 O O . GLY A 1 95 ? 18.016 -1.647 -18.523 1.00 88.81 95 GLY A O 1
ATOM 721 N N . GLU A 1 96 ? 17.444 -0.456 -20.335 1.00 91.44 96 GLU A N 1
ATOM 722 C CA . GLU A 1 96 ? 16.704 0.565 -19.591 1.00 91.44 96 GLU A CA 1
ATOM 723 C C . GLU A 1 96 ? 15.335 0.027 -19.175 1.00 91.44 96 GLU A C 1
ATOM 725 O O . GLU A 1 96 ? 14.690 -0.697 -19.928 1.00 91.44 96 GLU A O 1
ATOM 730 N N . ALA A 1 97 ? 14.876 0.380 -17.974 1.00 90.75 97 ALA A N 1
ATOM 731 C CA . ALA A 1 97 ? 13.556 -0.007 -17.492 1.00 90.75 97 ALA A CA 1
ATOM 732 C C . ALA A 1 97 ? 12.608 1.196 -17.497 1.00 90.75 97 ALA A C 1
ATOM 734 O O . ALA A 1 97 ? 12.892 2.211 -16.859 1.00 90.75 97 ALA A O 1
ATOM 735 N N . THR A 1 98 ? 11.466 1.058 -18.161 1.00 88.81 98 THR A N 1
ATOM 736 C CA . THR A 1 98 ? 10.346 1.998 -18.079 1.00 88.81 98 THR A CA 1
ATOM 737 C C . THR A 1 98 ? 9.268 1.431 -17.162 1.00 88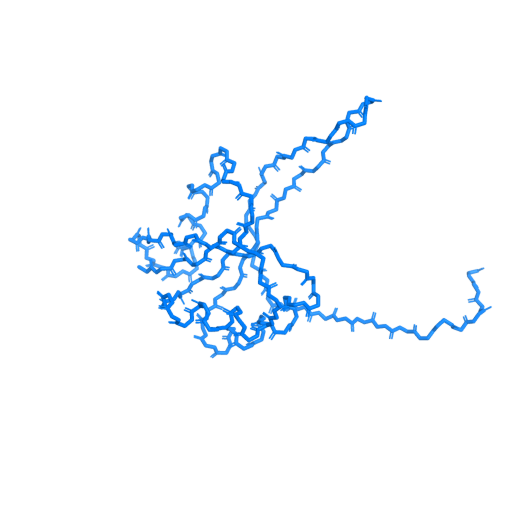.81 98 THR A C 1
ATOM 739 O O . THR A 1 98 ? 9.046 0.218 -17.100 1.00 88.81 98 THR A O 1
ATOM 742 N N . PHE A 1 99 ? 8.615 2.318 -16.411 1.00 90.06 99 PHE A N 1
ATOM 743 C CA . PHE A 1 99 ? 7.553 1.955 -15.480 1.00 90.06 99 PHE A CA 1
ATOM 744 C C . PHE A 1 99 ? 6.284 2.729 -15.817 1.00 90.06 99 PHE A C 1
ATOM 746 O O . PHE A 1 99 ? 6.282 3.959 -15.784 1.00 90.06 99 PHE A O 1
ATOM 753 N N . THR A 1 100 ? 5.205 2.004 -16.089 1.00 92.62 100 THR A N 1
ATOM 754 C CA . THR A 1 100 ? 3.900 2.578 -16.427 1.00 92.62 100 THR A CA 1
ATOM 755 C C . THR A 1 100 ? 2.914 2.257 -15.318 1.00 92.62 100 THR A C 1
ATOM 757 O O . THR A 1 100 ? 2.706 1.091 -14.987 1.00 92.62 100 THR A O 1
ATOM 760 N N . PHE A 1 101 ? 2.305 3.285 -14.732 1.00 94.75 101 PHE A N 1
ATOM 761 C CA . PHE A 1 101 ? 1.264 3.106 -13.723 1.00 94.75 101 PHE A CA 1
ATOM 762 C C . PHE A 1 101 ? 0.021 2.455 -14.341 1.00 94.75 101 PHE A C 1
ATOM 764 O O . PHE A 1 101 ? -0.478 2.926 -15.360 1.00 94.75 101 PHE A O 1
ATOM 771 N N . LEU A 1 102 ? -0.466 1.376 -13.723 1.00 95.19 102 LEU A N 1
ATOM 772 C CA . LEU A 1 102 ? -1.642 0.628 -14.181 1.00 95.19 102 LEU A CA 1
ATOM 773 C C . LEU A 1 102 ? -2.879 0.859 -13.310 1.00 95.19 102 LEU A C 1
ATOM 775 O O . LEU A 1 102 ? -3.999 0.743 -13.799 1.00 95.19 102 LEU A O 1
ATOM 779 N N . GLY A 1 103 ? -2.694 1.152 -12.024 1.00 95.88 103 GLY A N 1
ATOM 780 C CA . GLY A 1 103 ? -3.796 1.290 -11.078 1.00 95.88 103 GLY A CA 1
ATOM 781 C C . GLY A 1 103 ? -3.384 0.987 -9.644 1.00 95.88 103 GLY A C 1
ATOM 782 O O . GLY A 1 103 ? -2.201 0.827 -9.336 1.00 95.88 103 GLY A O 1
ATOM 783 N N . TYR A 1 104 ? -4.383 0.897 -8.772 1.00 97.31 104 TYR A N 1
ATOM 784 C CA . TYR A 1 104 ? -4.221 0.519 -7.374 1.00 97.31 104 TYR A CA 1
ATOM 785 C C . TYR A 1 104 ? -4.865 -0.836 -7.105 1.00 97.31 104 TYR A C 1
ATOM 787 O O . TYR A 1 104 ? -5.918 -1.154 -7.653 1.00 97.31 104 TYR A O 1
ATOM 795 N N . GLU A 1 105 ? -4.248 -1.608 -6.221 1.00 96.62 105 GLU A N 1
ATOM 796 C CA . GLU A 1 105 ? -4.846 -2.809 -5.640 1.00 96.62 105 GLU A CA 1
ATOM 797 C C . GLU A 1 105 ? -4.903 -2.678 -4.118 1.00 96.62 105 GLU A C 1
ATOM 799 O O . GLU A 1 105 ? -4.032 -2.051 -3.509 1.00 96.62 105 GLU A O 1
ATOM 804 N N . VAL A 1 106 ? -5.924 -3.286 -3.515 1.00 97.38 106 VAL A N 1
ATOM 805 C CA . VAL A 1 106 ? -6.044 -3.430 -2.062 1.00 97.38 106 VAL A CA 1
ATOM 806 C C . VAL A 1 106 ? -5.310 -4.691 -1.631 1.00 97.38 106 VAL A C 1
ATOM 808 O O . VAL A 1 106 ? -5.484 -5.762 -2.213 1.00 97.38 106 VAL A O 1
ATOM 811 N N . ILE A 1 107 ? -4.493 -4.568 -0.592 1.00 96.50 107 ILE A N 1
ATOM 812 C CA . ILE A 1 107 ? -3.782 -5.684 0.016 1.00 96.50 107 ILE A CA 1
ATOM 813 C C . ILE A 1 107 ? -4.643 -6.246 1.148 1.00 96.50 107 ILE A C 1
ATOM 815 O O . ILE A 1 107 ? -4.597 -5.773 2.280 1.00 96.50 107 ILE A O 1
ATOM 819 N N . GLU A 1 108 ? -5.414 -7.286 0.840 1.00 93.69 108 GLU A N 1
ATOM 820 C CA . GLU A 1 108 ? -6.309 -7.944 1.806 1.00 93.69 108 GLU A CA 1
ATOM 821 C C . GLU A 1 108 ? -5.558 -8.785 2.850 1.00 93.69 108 GLU A C 1
ATOM 823 O O . GLU A 1 108 ? -5.938 -8.862 4.026 1.00 93.69 108 GLU A O 1
ATOM 828 N N . ARG A 1 109 ? -4.499 -9.472 2.402 1.00 92.31 109 ARG A N 1
ATOM 829 C CA . ARG A 1 109 ? -3.704 -10.410 3.200 1.00 92.31 109 ARG A CA 1
ATOM 830 C C . ARG A 1 109 ? -2.358 -10.678 2.532 1.00 92.31 109 ARG A C 1
ATOM 832 O O . ARG A 1 109 ? -2.270 -10.728 1.309 1.00 92.31 109 ARG A O 1
ATOM 839 N N . ILE A 1 110 ? -1.330 -10.927 3.341 1.00 90.81 110 ILE A N 1
ATOM 840 C CA . ILE A 1 110 ? -0.032 -11.440 2.889 1.00 90.81 110 ILE A CA 1
ATOM 841 C C . ILE A 1 110 ? 0.316 -12.666 3.723 1.00 90.81 110 ILE A C 1
ATOM 843 O O . ILE A 1 110 ? 0.267 -12.617 4.948 1.00 90.81 110 ILE A O 1
ATOM 847 N N . GLU A 1 111 ? 0.683 -13.753 3.052 1.00 88.19 111 GLU A N 1
ATOM 848 C CA . GLU A 1 111 ? 1.083 -15.009 3.683 1.00 88.19 111 GLU A CA 1
ATOM 849 C C . GLU A 1 111 ? 2.414 -15.472 3.094 1.00 88.19 111 GLU A C 1
ATOM 851 O O . GLU A 1 111 ? 2.568 -15.570 1.877 1.00 88.19 111 GLU A O 1
ATOM 856 N N . ALA A 1 112 ? 3.379 -15.761 3.966 1.00 83.62 112 ALA A N 1
ATOM 857 C CA . ALA A 1 112 ? 4.620 -16.415 3.583 1.00 83.62 112 ALA A CA 1
ATOM 858 C C . ALA A 1 112 ? 4.451 -17.925 3.768 1.00 83.62 112 ALA A C 1
ATOM 860 O O . ALA A 1 112 ? 4.357 -18.413 4.893 1.00 83.62 112 ALA A O 1
ATOM 861 N N . VAL A 1 113 ? 4.411 -18.661 2.659 1.00 87.88 113 VAL A N 1
ATOM 862 C CA . VAL A 1 113 ? 4.365 -20.125 2.665 1.00 87.88 113 VAL A CA 1
ATOM 863 C C . VAL A 1 113 ? 5.756 -20.638 2.319 1.00 87.88 113 VAL A C 1
ATOM 865 O O . VAL A 1 113 ? 6.283 -20.341 1.249 1.00 87.88 113 VAL A O 1
ATOM 868 N N . ALA A 1 114 ? 6.364 -21.386 3.236 1.00 86.38 114 ALA A N 1
ATOM 869 C CA . ALA A 1 114 ? 7.691 -21.958 3.059 1.00 86.38 114 ALA A CA 1
ATOM 870 C C . ALA A 1 114 ? 7.658 -23.465 3.321 1.00 86.38 114 ALA A C 1
ATOM 872 O O . ALA A 1 114 ? 7.027 -23.930 4.270 1.00 86.38 114 ALA A O 1
ATOM 873 N N . HIS A 1 115 ? 8.379 -24.216 2.492 1.00 89.06 115 HIS A N 1
ATOM 874 C CA . HIS A 1 115 ? 8.571 -25.654 2.642 1.00 89.06 115 HIS A CA 1
ATOM 875 C C . HIS A 1 115 ? 10.069 -25.958 2.744 1.00 89.06 115 HIS A C 1
ATOM 877 O O . HIS A 1 115 ? 10.866 -25.279 2.089 1.00 89.06 115 HIS A O 1
ATOM 883 N N . PRO A 1 116 ? 10.479 -26.960 3.543 1.00 87.62 116 PRO A N 1
ATOM 884 C CA . PRO A 1 116 ? 11.862 -27.414 3.552 1.00 87.62 116 PRO A CA 1
ATOM 885 C C . PRO A 1 116 ? 12.300 -27.826 2.147 1.00 87.62 116 PRO A C 1
ATOM 887 O O . PRO A 1 116 ? 11.555 -28.501 1.437 1.00 87.62 116 PRO A O 1
ATOM 890 N N . ILE A 1 117 ? 13.529 -27.476 1.767 1.00 84.50 117 ILE A N 1
ATOM 891 C CA . ILE A 1 117 ? 14.151 -28.024 0.561 1.00 84.50 117 ILE A CA 1
ATOM 892 C C . ILE A 1 117 ? 14.537 -29.468 0.884 1.00 84.50 117 ILE A C 1
ATOM 894 O O . ILE A 1 117 ? 15.636 -29.756 1.354 1.00 84.50 117 ILE A O 1
ATOM 898 N N . THR A 1 118 ? 13.604 -30.392 0.687 1.00 80.94 118 THR A N 1
ATOM 899 C CA . THR A 1 118 ? 13.916 -31.818 0.654 1.00 80.94 118 THR A CA 1
ATOM 900 C C . THR A 1 118 ? 14.585 -32.056 -0.690 1.00 80.94 118 THR A C 1
ATOM 902 O O . THR A 1 118 ? 13.926 -31.898 -1.707 1.00 80.94 118 THR A O 1
ATOM 905 N N . GLY A 1 119 ? 15.889 -32.343 -0.709 1.00 66.88 119 GLY A N 1
ATOM 906 C CA . GLY A 1 119 ? 16.755 -32.418 -1.900 1.00 66.88 119 GLY A CA 1
ATOM 907 C C . GLY A 1 119 ? 16.400 -33.454 -2.980 1.00 66.88 119 GLY A C 1
ATOM 908 O O . GLY A 1 119 ? 17.292 -33.969 -3.643 1.00 66.88 1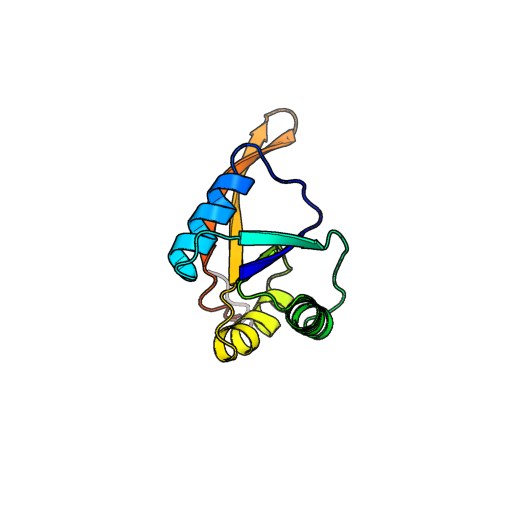19 GLY A O 1
ATOM 909 N N . GLN A 1 120 ? 15.127 -33.778 -3.165 1.00 57.62 120 GLN A N 1
ATOM 910 C CA . GLN A 1 120 ? 14.597 -34.415 -4.355 1.00 57.62 120 GLN A CA 1
ATOM 911 C C . GLN A 1 120 ? 14.021 -33.300 -5.227 1.00 57.62 120 GLN A C 1
ATOM 913 O O . GLN A 1 120 ? 12.954 -32.756 -4.948 1.00 57.62 120 GLN A O 1
ATOM 918 N N . GLY A 1 121 ? 14.813 -32.886 -6.217 1.00 62.62 121 GLY A N 1
ATOM 919 C CA . GLY A 1 121 ? 14.338 -32.007 -7.282 1.00 62.62 121 GLY A CA 1
ATOM 920 C C . GLY A 1 121 ? 13.255 -32.686 -8.134 1.00 62.62 121 GLY A C 1
ATOM 921 O O . GLY A 1 121 ? 12.960 -33.861 -7.904 1.00 62.62 121 GLY A O 1
ATOM 922 N N . PRO A 1 122 ? 12.658 -31.944 -9.084 1.00 57.84 122 PRO A N 1
ATOM 923 C CA . PRO A 1 122 ? 11.690 -32.495 -10.032 1.00 57.84 122 PRO A CA 1
ATOM 924 C C . PRO A 1 122 ? 12.240 -33.689 -10.824 1.00 57.84 122 PRO A C 1
ATOM 926 O O . PRO A 1 122 ? 13.473 -33.737 -11.054 1.00 57.84 122 PRO A O 1
#

pLDDT: mean 92.65, std 6.93, range [57.62, 98.31]

Foldseek 3Di:
DEEEEEELDDQDVCRVVLVQVVCCVLPVDNDYDYDYDNDDDDALVSVVVVCVVRVHQEYEDDDDLVRCQSNQVVCVVVNYWYKYWDWDWDADPVRDIDTDTDHMDTCNHGDDDDDDCPVPDD

Radius of gyration: 16.62 Å; chains: 1; bounding box: 36×50×40 Å

Sequence (122 aa):
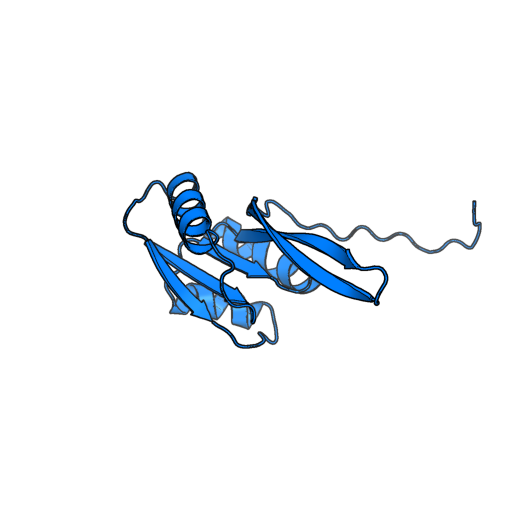MKVLRITRHPLAPGQGEALRQAAWALLGCEDIEVQEHRETVQDAQEVLRLVEEAGASLLEAVLPIGLLAQVVGPLRERGVPVIRAVMAREVTPSGEATFTFLGYEVIERIEAVAHPITGQGP

Secondary structure (DSSP, 8-state):
-EEEEE-SSPPPTTHHHHHHHHHHHHH--S--EEEEE-SPP-SHHHHHHHHHHHT-SEEEE---HHHHHHHHHHHHHTT--EEEEEEEEEE-TTS-EEEEEEEEEE------------S---